Protein AF-A0A960HGP4-F1 (afdb_monomer_lite)

Secondary structure (DSSP, 8-state):
-GGG-SHHHHHHHHHHHHHHHHHHHHHHH-TTS-HHHHHHHHHHHHHHHHHHHHHHHHHHTTGGGSTTHHHHHHHHHHHHHHHHHHHHHHHHHS--S--HHHHHHHHHHHHHHHHHHHHHHHHHHHHHSPP--------------

Structure (mmCIF, N/CA/C/O backbone):
data_AF-A0A960HGP4-F1
#
_entry.id   AF-A0A960HGP4-F1
#
loop_
_atom_site.group_PDB
_atom_site.id
_atom_site.type_symbol
_atom_site.label_atom_id
_atom_site.label_alt_id
_atom_site.label_comp_id
_atom_site.label_asym_id
_atom_site.label_entity_id
_atom_site.label_seq_id
_atom_site.pdbx_PDB_ins_code
_atom_site.Cartn_x
_atom_site.Cartn_y
_atom_site.Cartn_z
_atom_site.occupancy
_atom_site.B_iso_or_equiv
_atom_site.auth_seq_id
_atom_site.auth_comp_id
_atom_site.auth_asym_id
_atom_site.auth_atom_id
_atom_site.pdbx_PDB_model_num
ATOM 1 N N . MET A 1 1 ? -23.590 5.450 7.643 1.00 54.31 1 MET A N 1
ATOM 2 C CA . MET A 1 1 ? -22.120 5.448 7.424 1.00 54.31 1 MET A CA 1
ATOM 3 C C . MET A 1 1 ? -21.304 4.920 8.625 1.00 54.31 1 MET A C 1
ATOM 5 O O . MET A 1 1 ? -20.115 5.193 8.715 1.00 54.31 1 MET A O 1
ATOM 9 N N . HIS A 1 2 ? -21.877 4.109 9.531 1.00 66.00 2 HIS A N 1
ATOM 10 C CA . HIS A 1 2 ? -21.151 3.626 10.723 1.00 66.00 2 HIS A CA 1
ATOM 11 C C . HIS A 1 2 ? -20.202 2.440 10.465 1.00 66.00 2 HIS A C 1
ATOM 13 O O . HIS A 1 2 ? -19.249 2.267 11.213 1.00 66.00 2 HIS A O 1
ATOM 19 N N . ARG A 1 3 ? -20.411 1.668 9.387 1.00 73.81 3 ARG A N 1
ATOM 20 C CA . ARG A 1 3 ? -19.679 0.413 9.105 1.00 73.81 3 ARG A CA 1
ATOM 21 C C . ARG A 1 3 ? -18.246 0.583 8.582 1.00 73.81 3 ARG A C 1
ATOM 23 O O . ARG A 1 3 ? -17.495 -0.373 8.564 1.00 73.81 3 ARG A O 1
ATOM 30 N N . LEU A 1 4 ? -17.860 1.779 8.137 1.00 77.25 4 LEU A N 1
ATOM 31 C CA . LEU A 1 4 ? -16.494 2.061 7.662 1.00 77.25 4 LEU A CA 1
ATOM 32 C C . LEU A 1 4 ? -15.621 2.708 8.741 1.00 77.25 4 LEU A C 1
ATOM 34 O O . LEU A 1 4 ? -14.517 3.171 8.462 1.00 77.25 4 LEU A O 1
ATOM 38 N N . ARG A 1 5 ? -16.121 2.795 9.977 1.00 84.44 5 ARG A N 1
ATOM 39 C CA . ARG A 1 5 ? -15.319 3.278 11.094 1.00 84.44 5 ARG A CA 1
ATOM 40 C C . ARG A 1 5 ? -14.432 2.139 11.598 1.00 84.44 5 ARG A C 1
ATOM 42 O O . ARG A 1 5 ? -14.948 1.041 11.776 1.00 84.44 5 ARG A O 1
ATOM 49 N N . PRO A 1 6 ? -13.146 2.402 11.875 1.00 89.06 6 PRO A N 1
ATOM 50 C CA . PRO A 1 6 ? -12.416 3.674 11.720 1.00 89.06 6 PRO A CA 1
ATOM 51 C C . PRO A 1 6 ? -12.050 4.061 10.271 1.00 89.06 6 PRO A C 1
ATOM 53 O O . PRO A 1 6 ? -11.449 3.287 9.527 1.00 89.06 6 PRO A O 1
ATOM 56 N N . LEU A 1 7 ? -12.298 5.329 9.915 1.00 93.19 7 LEU A N 1
ATOM 57 C CA . LEU A 1 7 ? -11.992 5.868 8.581 1.00 93.19 7 LEU A CA 1
ATOM 58 C C . LEU A 1 7 ? -10.508 5.755 8.180 1.00 93.19 7 LEU A C 1
ATOM 60 O O . LEU A 1 7 ? -10.266 5.418 7.025 1.00 93.19 7 LEU A O 1
ATOM 64 N N . PRO A 1 8 ? -9.513 5.958 9.074 1.00 95.38 8 PRO A N 1
ATOM 65 C CA . PRO A 1 8 ? -8.109 5.763 8.711 1.00 95.38 8 PRO A CA 1
ATOM 66 C C . PRO A 1 8 ? -7.791 4.353 8.201 1.00 95.38 8 PRO A C 1
ATOM 68 O O . PRO A 1 8 ? -7.046 4.208 7.238 1.00 95.38 8 PRO A O 1
ATOM 71 N N . VAL A 1 9 ? -8.380 3.312 8.803 1.00 95.00 9 VAL A N 1
ATOM 72 C CA . VAL A 1 9 ? -8.144 1.918 8.388 1.00 95.00 9 VAL A CA 1
ATOM 73 C C . VAL A 1 9 ? -8.897 1.601 7.101 1.00 95.00 9 VAL A C 1
ATOM 75 O O . VAL A 1 9 ? -8.343 0.940 6.224 1.00 95.00 9 VAL A O 1
ATOM 78 N N . ALA A 1 10 ? -10.127 2.104 6.955 1.00 95.94 10 ALA A N 1
ATOM 79 C CA . ALA A 1 10 ? -10.893 1.956 5.720 1.00 95.94 10 ALA A CA 1
ATOM 80 C C . ALA A 1 10 ? -10.180 2.624 4.534 1.00 95.94 10 ALA A C 1
ATOM 82 O O . ALA A 1 10 ? -10.004 1.990 3.496 1.00 95.94 10 ALA A O 1
ATOM 83 N N . ALA A 1 11 ? -9.717 3.866 4.705 1.00 96.44 11 ALA A N 1
ATOM 84 C CA . ALA A 1 11 ? -8.985 4.609 3.682 1.00 96.44 11 ALA A CA 1
ATOM 85 C C . ALA A 1 11 ? -7.662 3.928 3.328 1.00 96.44 11 ALA A C 1
ATOM 87 O O . ALA A 1 11 ? -7.369 3.751 2.150 1.00 96.44 11 ALA A O 1
ATOM 88 N N . PHE A 1 12 ? -6.898 3.489 4.333 1.00 97.69 12 PHE A N 1
ATOM 89 C CA . PHE A 1 12 ? -5.659 2.751 4.109 1.00 97.69 12 PHE A CA 1
ATOM 90 C C . PHE A 1 12 ? -5.905 1.455 3.324 1.00 97.69 12 PHE A C 1
ATOM 92 O O . PHE A 1 12 ? -5.255 1.229 2.309 1.00 97.69 12 PHE A O 1
ATOM 99 N N . SER A 1 13 ? -6.904 0.661 3.720 1.00 97.12 13 SER A N 1
ATOM 100 C CA . SER A 1 13 ? -7.243 -0.596 3.038 1.00 97.12 13 SER A CA 1
ATOM 101 C C . SER A 1 13 ? -7.722 -0.359 1.601 1.00 97.12 13 SER A C 1
ATOM 103 O O . SER A 1 13 ? -7.269 -1.033 0.678 1.00 97.12 13 SER A O 1
ATOM 105 N N . ALA A 1 14 ? -8.603 0.621 1.384 1.00 96.38 14 ALA A N 1
ATOM 106 C CA . ALA A 1 14 ? -9.110 0.959 0.054 1.00 96.38 14 ALA A CA 1
ATOM 107 C C . ALA A 1 14 ? -8.000 1.478 -0.872 1.00 96.38 14 ALA A C 1
ATOM 109 O O . ALA A 1 14 ? -7.911 1.054 -2.023 1.00 96.38 14 ALA A O 1
ATOM 110 N N . LEU A 1 15 ? -7.122 2.343 -0.355 1.00 96.88 15 LEU A N 1
ATOM 111 C CA . LEU A 1 15 ? -5.957 2.842 -1.080 1.00 96.88 15 LEU A CA 1
ATOM 112 C C . LEU A 1 15 ? -5.018 1.698 -1.474 1.00 96.88 15 LEU A C 1
ATOM 114 O O . LEU A 1 15 ? -4.580 1.639 -2.622 1.00 96.88 15 LEU A O 1
ATOM 118 N N . THR A 1 16 ? -4.726 0.775 -0.552 1.00 96.75 16 THR A N 1
ATOM 119 C CA . THR A 1 16 ? -3.921 -0.407 -0.874 1.00 96.75 16 THR A CA 1
ATOM 120 C C . THR A 1 16 ? -4.572 -1.205 -1.998 1.00 96.75 16 THR A C 1
ATOM 122 O O . THR A 1 16 ? -3.901 -1.509 -2.980 1.00 96.75 16 THR A O 1
ATOM 125 N N . LEU A 1 17 ? -5.864 -1.525 -1.898 1.00 96.38 17 LEU A N 1
ATOM 126 C CA . LEU A 1 17 ? -6.545 -2.296 -2.941 1.00 96.38 17 LEU A CA 1
ATOM 127 C C . LEU A 1 17 ? -6.461 -1.597 -4.301 1.00 96.38 17 LEU A C 1
ATOM 129 O O . LEU A 1 17 ? -6.119 -2.245 -5.285 1.00 96.38 17 LEU A O 1
ATOM 133 N N . LEU A 1 18 ? -6.675 -0.280 -4.349 1.00 94.69 18 LEU A N 1
ATOM 134 C CA . LEU A 1 18 ? -6.560 0.502 -5.580 1.00 94.69 18 LEU A CA 1
ATOM 135 C C . LEU A 1 18 ? -5.157 0.397 -6.206 1.00 94.69 18 LEU A C 1
ATOM 137 O O . LEU A 1 18 ? -5.033 0.079 -7.388 1.00 94.69 18 LEU A O 1
ATOM 141 N N . ILE A 1 19 ? -4.103 0.632 -5.417 1.00 93.50 19 ILE A N 1
ATOM 142 C CA . ILE A 1 19 ? -2.711 0.612 -5.898 1.00 93.50 19 ILE A CA 1
ATOM 143 C C . ILE A 1 19 ? -2.320 -0.789 -6.374 1.00 93.50 19 ILE A C 1
ATOM 145 O O . ILE A 1 19 ? -1.756 -0.964 -7.457 1.00 93.50 19 ILE A O 1
ATOM 149 N N . TRP A 1 20 ? -2.601 -1.797 -5.554 1.00 92.19 20 TRP A N 1
ATOM 150 C CA . TRP A 1 20 ? -2.043 -3.127 -5.743 1.00 92.19 20 TRP A CA 1
ATOM 151 C C . TRP A 1 20 ? -2.839 -3.968 -6.741 1.00 92.19 20 TRP A C 1
ATOM 153 O O . TRP A 1 20 ? -2.219 -4.714 -7.493 1.00 92.19 20 TRP A O 1
ATOM 163 N N . VAL A 1 21 ? -4.162 -3.800 -6.854 1.00 89.94 21 VAL A N 1
ATOM 164 C CA . VAL A 1 21 ? -4.943 -4.447 -7.929 1.00 89.94 21 VAL A CA 1
ATOM 165 C C . VAL A 1 21 ? -4.525 -3.910 -9.297 1.00 89.94 21 VAL A C 1
ATOM 167 O O . VAL A 1 21 ? -4.294 -4.697 -10.215 1.00 89.94 21 VAL A O 1
ATOM 170 N N . ASN A 1 22 ? -4.321 -2.594 -9.420 1.00 90.12 22 ASN A N 1
ATOM 171 C CA . ASN A 1 22 ? -3.762 -2.012 -10.640 1.00 90.12 22 ASN A CA 1
ATOM 172 C C . ASN A 1 22 ? -2.362 -2.579 -10.947 1.00 90.12 22 ASN A C 1
ATOM 174 O O . ASN A 1 22 ? -2.020 -2.821 -12.102 1.00 90.12 22 ASN A O 1
ATOM 178 N N . ARG A 1 23 ? -1.556 -2.866 -9.915 1.00 87.88 23 ARG A N 1
ATOM 179 C CA . ARG A 1 23 ? -0.240 -3.493 -10.095 1.00 87.88 23 ARG A CA 1
ATOM 180 C C . ARG A 1 23 ? -0.321 -4.948 -10.563 1.00 87.88 23 ARG A C 1
ATOM 182 O O . ARG A 1 23 ? 0.519 -5.330 -11.373 1.00 87.88 23 ARG A O 1
ATOM 189 N N . ILE A 1 24 ? -1.305 -5.733 -10.102 1.00 87.44 24 ILE A N 1
ATOM 190 C CA . ILE A 1 24 ? -1.565 -7.084 -10.642 1.00 87.44 24 ILE A CA 1
ATOM 191 C C 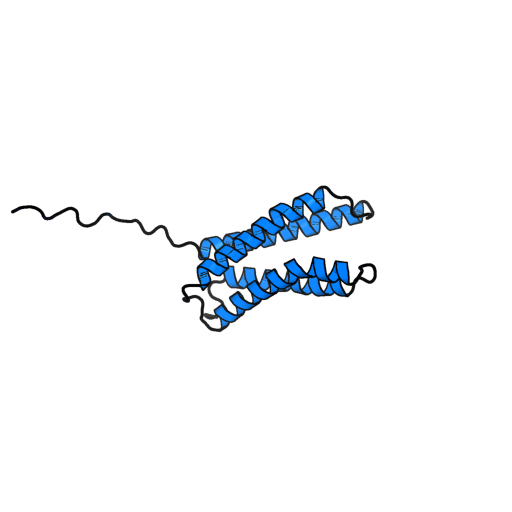. ILE A 1 24 ? -1.812 -6.975 -12.139 1.00 87.44 24 ILE A C 1
ATOM 193 O O . ILE A 1 24 ? -1.149 -7.660 -12.911 1.00 87.44 24 ILE A O 1
ATOM 197 N N . TRP A 1 25 ? -2.727 -6.089 -12.539 1.00 87.00 25 TRP A N 1
ATOM 198 C CA . TRP A 1 25 ? -3.054 -5.892 -13.946 1.00 87.00 25 TRP A CA 1
ATOM 199 C C . TRP A 1 25 ? -1.797 -5.598 -14.769 1.00 87.00 25 TRP A C 1
ATOM 201 O O . TRP A 1 25 ? -1.468 -6.370 -15.663 1.00 87.00 25 TRP A O 1
ATOM 211 N N . LEU A 1 26 ? -1.027 -4.575 -14.382 1.00 86.06 26 LEU A N 1
ATOM 212 C CA . LEU A 1 26 ? 0.193 -4.178 -15.092 1.00 86.06 26 LEU A CA 1
ATOM 213 C C . LEU A 1 26 ? 1.243 -5.297 -15.173 1.00 86.06 26 LEU A C 1
ATOM 215 O O . LEU A 1 26 ? 1.834 -5.503 -16.230 1.00 86.06 26 LEU A O 1
ATOM 219 N N . ALA A 1 27 ? 1.470 -6.035 -14.082 1.00 85.00 27 ALA A N 1
ATOM 220 C CA . ALA A 1 27 ? 2.435 -7.136 -14.069 1.00 85.00 27 ALA A CA 1
ATOM 221 C C . ALA A 1 27 ? 2.008 -8.285 -14.994 1.00 85.00 27 ALA A C 1
ATOM 223 O O . ALA A 1 27 ? 2.842 -8.928 -15.630 1.00 85.00 27 ALA A O 1
ATOM 224 N N . TRP A 1 28 ? 0.706 -8.554 -15.090 1.00 88.19 28 TRP A N 1
ATOM 225 C CA . TRP A 1 28 ? 0.196 -9.662 -15.889 1.00 88.19 28 TRP A CA 1
ATOM 226 C C . TRP A 1 28 ? 0.003 -9.301 -17.362 1.00 88.19 28 TRP A C 1
ATOM 228 O O . TRP A 1 28 ? 0.209 -10.179 -18.199 1.00 88.19 28 TRP A O 1
ATOM 238 N N . THR A 1 29 ? -0.248 -8.034 -17.697 1.00 88.88 29 THR A N 1
ATOM 239 C CA . THR A 1 29 ? -0.341 -7.561 -19.089 1.00 88.88 29 THR A CA 1
ATOM 240 C C . THR A 1 29 ? 1.001 -7.227 -19.739 1.00 88.88 29 THR A C 1
ATOM 242 O O . THR A 1 29 ? 1.037 -7.033 -20.948 1.00 88.88 29 THR A O 1
ATOM 245 N N . ASN A 1 30 ? 2.099 -7.151 -18.979 1.00 84.56 30 ASN A N 1
ATOM 246 C CA . ASN A 1 30 ? 3.425 -6.911 -19.553 1.00 84.56 30 ASN A CA 1
ATOM 247 C C . ASN A 1 30 ? 3.906 -8.127 -20.367 1.00 84.56 30 ASN A C 1
ATOM 249 O O . ASN A 1 30 ? 4.050 -9.212 -19.808 1.00 84.56 30 ASN A O 1
ATOM 253 N N . ALA A 1 31 ? 4.144 -7.976 -21.668 1.00 86.62 31 ALA A N 1
ATOM 254 C CA . ALA A 1 31 ? 4.552 -9.092 -22.523 1.00 86.62 31 ALA A CA 1
ATOM 255 C C . ALA A 1 31 ? 6.017 -9.516 -22.310 1.00 86.62 31 ALA A C 1
ATOM 257 O O . ALA A 1 31 ? 6.362 -10.657 -22.610 1.00 86.62 31 ALA A O 1
ATOM 258 N N . ASP A 1 32 ? 6.844 -8.629 -21.754 1.00 88.12 32 ASP A N 1
ATOM 259 C CA . ASP A 1 32 ? 8.297 -8.819 -21.679 1.00 88.12 32 ASP A CA 1
ATOM 260 C C . ASP A 1 32 ? 8.736 -9.702 -20.499 1.00 88.12 32 ASP A C 1
ATOM 262 O O . ASP A 1 32 ? 9.842 -10.243 -20.483 1.00 88.12 32 ASP A O 1
ATOM 266 N N . ASP A 1 33 ? 7.862 -9.887 -19.506 1.00 86.62 33 ASP A N 1
ATOM 267 C CA . ASP A 1 33 ? 8.177 -10.660 -18.308 1.00 86.62 33 ASP A CA 1
ATOM 268 C C . ASP A 1 33 ? 7.921 -12.154 -18.507 1.00 86.62 33 ASP A C 1
ATOM 270 O O . ASP A 1 33 ? 6.831 -12.586 -18.902 1.00 86.62 33 ASP A O 1
ATOM 274 N N . THR A 1 34 ? 8.879 -12.978 -18.088 1.00 91.62 34 THR A N 1
ATOM 275 C CA . THR A 1 34 ? 8.653 -14.423 -17.967 1.00 91.62 34 THR A CA 1
ATOM 276 C C . THR A 1 34 ? 7.582 -14.723 -16.912 1.00 91.62 34 THR A C 1
ATOM 278 O O . THR A 1 34 ? 7.404 -13.991 -15.934 1.00 91.62 34 THR A O 1
ATOM 281 N N . VAL A 1 35 ? 6.904 -15.868 -17.040 1.00 90.81 35 VAL A N 1
ATOM 282 C CA . VAL A 1 35 ? 5.926 -16.333 -16.036 1.00 90.81 35 VAL A CA 1
ATOM 283 C C . VAL A 1 35 ? 6.550 -16.411 -14.637 1.00 90.81 35 VAL A C 1
ATOM 285 O O . VAL A 1 35 ? 5.918 -16.023 -13.656 1.00 90.81 35 VAL A O 1
ATOM 288 N N . ALA A 1 36 ? 7.809 -16.848 -14.536 1.00 88.81 36 ALA A N 1
ATOM 289 C CA . ALA A 1 36 ? 8.525 -16.916 -13.266 1.00 88.81 36 ALA A CA 1
ATOM 290 C C . ALA A 1 36 ? 8.686 -15.530 -12.615 1.00 88.81 36 ALA A C 1
ATOM 292 O O . ALA A 1 36 ? 8.396 -15.374 -11.428 1.00 88.81 36 ALA A O 1
ATOM 293 N N . GLN A 1 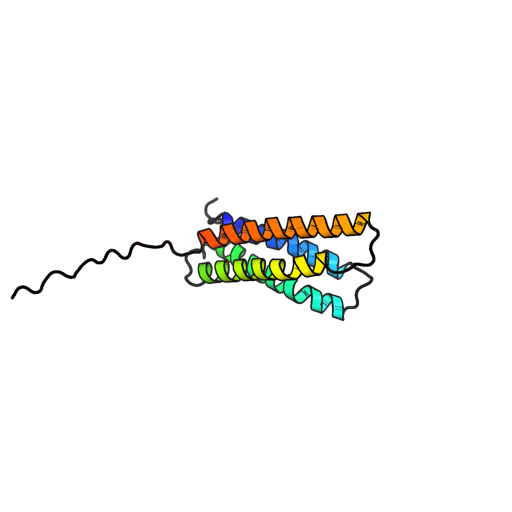37 ? 9.079 -14.508 -13.385 1.00 87.56 37 GLN A N 1
ATOM 294 C CA . GLN A 1 37 ? 9.179 -13.129 -12.891 1.00 87.56 37 GLN A CA 1
ATOM 295 C C . GLN A 1 37 ? 7.818 -12.591 -12.444 1.00 87.56 37 GLN A C 1
ATOM 297 O O . GLN A 1 37 ? 7.710 -12.058 -11.338 1.00 87.56 37 GLN A O 1
ATOM 302 N N . LYS A 1 38 ? 6.762 -12.815 -13.237 1.00 89.31 38 LYS A N 1
ATOM 303 C CA . LYS A 1 38 ? 5.388 -12.423 -12.878 1.00 89.31 38 LYS A CA 1
ATOM 304 C C . LYS A 1 38 ? 4.956 -13.020 -11.541 1.00 89.31 38 LYS A C 1
ATOM 306 O O . LYS A 1 38 ? 4.388 -12.310 -10.708 1.00 89.31 38 LYS A O 1
ATOM 311 N N . VAL A 1 39 ? 5.249 -14.302 -11.307 1.00 89.75 39 VAL A N 1
ATOM 312 C CA . VAL A 1 39 ? 4.941 -14.983 -10.040 1.00 89.75 39 VAL A CA 1
ATOM 313 C C . VAL A 1 39 ? 5.707 -14.347 -8.883 1.00 89.75 39 VAL A C 1
ATOM 315 O O . VAL A 1 39 ? 5.084 -13.949 -7.899 1.00 89.75 39 VAL A O 1
ATOM 318 N N . VAL A 1 40 ? 7.027 -14.184 -9.008 1.00 88.88 40 VAL A N 1
ATOM 319 C CA . VAL A 1 40 ? 7.866 -13.591 -7.950 1.00 88.88 40 VAL A CA 1
ATOM 320 C C . VAL A 1 40 ? 7.395 -12.179 -7.600 1.00 88.88 40 VAL A C 1
ATOM 322 O O . VAL A 1 40 ? 7.260 -11.839 -6.423 1.00 88.88 40 VAL A O 1
ATOM 325 N N . TRP A 1 41 ? 7.083 -11.361 -8.604 1.00 84.19 41 TRP A N 1
ATOM 326 C CA . TRP A 1 41 ? 6.616 -9.992 -8.388 1.00 84.19 41 TRP A CA 1
ATOM 327 C C . TRP A 1 41 ? 5.199 -9.930 -7.818 1.00 84.19 41 TRP A C 1
ATOM 329 O O . TRP A 1 41 ? 4.870 -8.958 -7.143 1.00 84.19 41 TRP A O 1
ATOM 339 N N . SER A 1 42 ? 4.389 -10.973 -8.022 1.00 88.62 42 SER A N 1
ATOM 340 C CA . SER A 1 42 ? 3.031 -11.072 -7.480 1.00 88.62 42 SER A CA 1
ATOM 341 C C . SER A 1 42 ? 2.988 -11.425 -5.993 1.00 88.62 42 SER A C 1
ATOM 343 O O . SER A 1 42 ? 1.994 -11.107 -5.345 1.00 88.62 42 SER A O 1
ATOM 345 N N . ILE A 1 43 ? 4.042 -12.016 -5.419 1.00 90.56 43 ILE A N 1
ATOM 346 C CA . ILE A 1 43 ? 4.076 -12.406 -3.995 1.00 90.56 43 ILE A CA 1
ATOM 347 C C . ILE A 1 43 ? 3.748 -11.230 -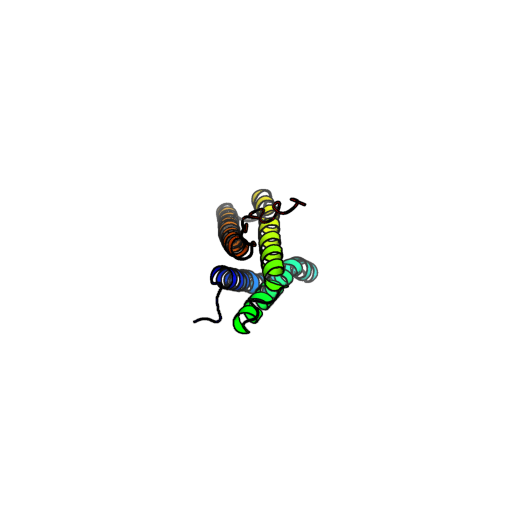3.055 1.00 90.56 43 ILE A C 1
ATOM 349 O O . ILE A 1 43 ? 2.784 -11.343 -2.291 1.00 90.56 43 ILE A O 1
ATOM 353 N N . PRO A 1 44 ? 4.473 -10.090 -3.092 1.00 88.75 44 PRO A N 1
ATOM 354 C CA . PRO A 1 44 ? 4.120 -8.953 -2.248 1.00 88.75 44 PRO A CA 1
ATOM 355 C C . PRO A 1 44 ? 2.727 -8.420 -2.595 1.00 88.75 44 PRO A C 1
ATOM 357 O O . PRO A 1 44 ? 1.954 -8.117 -1.691 1.00 88.75 44 PRO A O 1
ATOM 360 N N . ILE A 1 45 ? 2.367 -8.376 -3.884 1.00 90.25 45 ILE A N 1
ATOM 361 C CA . ILE A 1 45 ? 1.078 -7.846 -4.338 1.00 90.25 45 ILE A CA 1
ATOM 362 C C . ILE A 1 45 ? -0.090 -8.600 -3.694 1.00 90.25 45 ILE A C 1
ATOM 364 O O . ILE A 1 45 ? -0.968 -7.985 -3.087 1.00 90.25 45 ILE A O 1
ATOM 368 N N . VAL A 1 46 ? -0.077 -9.930 -3.778 1.00 92.25 46 VAL A N 1
ATOM 369 C CA . VAL A 1 46 ? -1.122 -10.787 -3.212 1.00 92.25 46 VAL A CA 1
ATOM 370 C C . VAL A 1 46 ? -1.182 -10.629 -1.695 1.00 92.25 46 VAL A C 1
ATOM 372 O O . VAL A 1 46 ? -2.276 -10.488 -1.151 1.00 92.25 46 VAL A O 1
ATOM 375 N N . ALA A 1 47 ? -0.037 -10.572 -1.008 1.00 94.19 47 ALA A N 1
ATOM 376 C CA . ALA A 1 47 ? -0.004 -10.384 0.441 1.00 94.19 47 ALA A CA 1
ATOM 377 C C . ALA A 1 47 ? -0.671 -9.063 0.875 1.00 94.19 47 ALA A C 1
ATOM 379 O O . ALA A 1 47 ? -1.509 -9.063 1.781 1.00 94.19 47 ALA A O 1
ATOM 380 N N . PHE A 1 48 ? -0.357 -7.948 0.201 1.00 94.56 48 PHE A N 1
ATOM 381 C CA . PHE A 1 48 ? -0.959 -6.643 0.499 1.00 94.56 48 PHE A CA 1
ATOM 382 C C . PHE A 1 48 ? -2.457 -6.604 0.169 1.00 94.56 48 PHE A C 1
ATOM 384 O O . PHE A 1 48 ? -3.244 -6.089 0.967 1.00 94.56 48 PHE A O 1
ATOM 391 N N . VAL A 1 49 ? -2.866 -7.184 -0.964 1.00 95.31 49 VAL A N 1
ATOM 392 C CA . VAL A 1 49 ? -4.280 -7.263 -1.366 1.00 95.31 49 VAL A CA 1
ATOM 393 C C . VAL A 1 49 ? -5.093 -8.083 -0.369 1.00 95.31 49 VAL A C 1
ATOM 395 O O . VAL A 1 49 ? -6.146 -7.625 0.073 1.00 95.31 49 VAL A O 1
ATOM 398 N N . VAL A 1 50 ? -4.607 -9.263 0.027 1.00 96.56 50 VAL A N 1
ATOM 399 C CA . VAL A 1 50 ? -5.304 -10.131 0.987 1.00 96.56 50 VAL A CA 1
ATOM 400 C C . VAL A 1 50 ? -5.453 -9.431 2.336 1.00 96.56 50 VAL A C 1
ATOM 402 O O . VAL A 1 50 ? -6.559 -9.384 2.870 1.00 96.56 50 VAL A O 1
ATOM 405 N N . ALA A 1 51 ? -4.385 -8.831 2.868 1.00 96.25 51 ALA A N 1
ATOM 406 C CA . ALA A 1 51 ? -4.447 -8.122 4.145 1.00 96.25 51 ALA A CA 1
ATOM 407 C C . ALA A 1 51 ? -5.447 -6.949 4.115 1.00 96.25 51 ALA A C 1
ATOM 409 O O . ALA A 1 51 ? -6.275 -6.816 5.021 1.00 96.25 51 ALA A O 1
ATOM 410 N N . ALA A 1 52 ? -5.425 -6.140 3.052 1.00 96.69 52 ALA A N 1
ATOM 411 C CA . ALA A 1 52 ? -6.358 -5.029 2.889 1.00 96.69 52 ALA A CA 1
ATOM 412 C C . ALA A 1 52 ? -7.811 -5.500 2.720 1.00 96.69 52 ALA A C 1
ATOM 414 O O . ALA A 1 52 ? -8.718 -4.929 3.330 1.00 96.69 52 ALA A O 1
ATOM 415 N N . ALA A 1 53 ? -8.044 -6.562 1.944 1.00 97.31 53 ALA A N 1
ATOM 416 C CA . ALA A 1 53 ? -9.370 -7.145 1.768 1.00 97.31 53 ALA A CA 1
ATOM 417 C C . ALA A 1 53 ? -9.922 -7.699 3.089 1.00 97.31 53 ALA A C 1
ATOM 419 O O . ALA A 1 53 ? -11.071 -7.423 3.432 1.00 97.31 53 ALA A O 1
ATOM 420 N N . VAL A 1 54 ? -9.102 -8.418 3.864 1.00 97.19 54 VAL A N 1
ATOM 421 C CA . VAL A 1 54 ? -9.484 -8.950 5.182 1.00 97.19 54 VAL A CA 1
ATOM 422 C C . VAL A 1 54 ? -9.896 -7.822 6.126 1.00 97.19 54 VAL A C 1
ATOM 424 O O . VAL A 1 54 ? -10.973 -7.892 6.721 1.00 97.19 54 VAL A O 1
ATOM 427 N N . LEU A 1 55 ? -9.088 -6.762 6.236 1.00 96.81 55 LEU A N 1
ATOM 428 C CA . LEU A 1 55 ? -9.406 -5.618 7.093 1.00 96.81 55 LEU A CA 1
ATOM 429 C C . LEU A 1 55 ? -10.679 -4.901 6.637 1.00 96.81 55 LEU A C 1
ATOM 431 O O . LEU A 1 55 ? -11.547 -4.614 7.463 1.00 96.81 55 LEU A O 1
ATOM 435 N N . LEU A 1 56 ? -10.835 -4.654 5.335 1.00 95.69 56 LEU A N 1
ATOM 436 C CA . LEU A 1 56 ? -12.011 -3.967 4.805 1.00 95.69 56 LEU A CA 1
ATOM 437 C C . LEU A 1 56 ? -13.294 -4.787 5.003 1.00 95.69 56 LEU A C 1
ATOM 439 O O . LEU A 1 56 ? -14.306 -4.250 5.453 1.00 95.69 56 LEU A O 1
ATOM 443 N N . VAL A 1 57 ? -13.256 -6.093 4.726 1.00 95.94 57 VAL A N 1
ATOM 444 C CA . VAL A 1 57 ? -14.396 -6.996 4.951 1.00 95.94 57 VAL A CA 1
ATOM 445 C C . VAL A 1 57 ? -14.741 -7.073 6.436 1.00 95.94 57 VAL A C 1
ATOM 447 O O . VAL A 1 57 ? -15.922 -7.040 6.786 1.00 95.94 57 VAL A O 1
ATOM 450 N N . ALA A 1 58 ? -13.742 -7.123 7.317 1.00 94.69 58 ALA A N 1
ATOM 451 C CA . ALA A 1 58 ? -13.969 -7.103 8.756 1.00 94.69 58 ALA A CA 1
ATOM 452 C C . ALA A 1 58 ? -14.662 -5.809 9.207 1.00 94.69 58 ALA A C 1
ATOM 454 O O . ALA A 1 58 ? -15.636 -5.890 9.953 1.00 94.69 58 ALA A O 1
ATOM 455 N N . LEU A 1 59 ? -14.256 -4.639 8.695 1.00 94.12 59 LEU A N 1
ATOM 456 C CA . LEU A 1 59 ? -14.953 -3.370 8.952 1.00 94.12 59 LEU A CA 1
ATOM 457 C C . LEU A 1 59 ? -16.417 -3.426 8.495 1.00 94.12 59 LEU A C 1
ATOM 459 O O . LEU A 1 59 ? -17.327 -3.164 9.281 1.00 94.12 59 LEU A O 1
ATOM 463 N N . LEU A 1 60 ? -16.663 -3.864 7.257 1.00 93.81 60 LEU A N 1
ATOM 464 C CA . LEU A 1 60 ? -18.014 -3.972 6.691 1.00 93.81 60 LEU A CA 1
ATOM 465 C C . LEU A 1 60 ? -18.933 -4.915 7.484 1.00 93.81 60 LEU A C 1
ATOM 467 O O . LEU A 1 60 ? -20.155 -4.722 7.495 1.00 93.81 60 LEU A O 1
ATOM 471 N N . ARG A 1 61 ? -18.343 -5.910 8.153 1.00 93.12 61 ARG A N 1
ATOM 472 C CA . ARG A 1 61 ? -19.022 -6.877 9.026 1.00 93.12 61 ARG A CA 1
ATOM 473 C C . ARG A 1 61 ? -19.070 -6.459 10.502 1.00 93.12 61 ARG A C 1
ATOM 475 O O . ARG A 1 61 ? -19.611 -7.210 11.303 1.00 93.12 61 ARG A O 1
ATOM 482 N N . GLY A 1 62 ? -18.547 -5.287 10.871 1.00 88.94 62 GLY A N 1
ATOM 483 C CA . GLY A 1 62 ? -18.544 -4.795 12.256 1.00 88.94 62 GLY A CA 1
ATOM 484 C C . GLY A 1 62 ? -17.505 -5.457 13.171 1.00 88.94 62 GLY A C 1
ATOM 485 O O . GLY A 1 62 ? -17.626 -5.390 14.387 1.00 88.94 62 GLY A O 1
ATOM 486 N N . GLY A 1 63 ? -16.479 -6.095 12.607 1.00 88.25 63 GLY A N 1
ATOM 487 C CA . GLY A 1 63 ? -15.425 -6.807 13.337 1.00 88.25 63 GLY A CA 1
ATOM 488 C C . GLY A 1 63 ? -14.307 -5.925 13.904 1.00 88.25 63 GLY A C 1
ATOM 489 O O . GLY A 1 63 ? -13.282 -6.465 14.311 1.00 88.25 63 GLY A O 1
ATOM 490 N N . SER A 1 64 ? -14.460 -4.594 13.928 1.00 86.75 64 SER A N 1
ATOM 491 C CA . SER A 1 64 ? -13.428 -3.665 14.430 1.00 86.75 64 SER A CA 1
ATOM 492 C C . SER A 1 64 ? -13.097 -3.859 15.912 1.00 86.75 64 SER A C 1
ATOM 494 O O . SER A 1 64 ? -11.994 -3.519 16.338 1.00 86.75 64 SER A O 1
ATOM 496 N N . GLU A 1 65 ? -14.039 -4.419 16.675 1.00 88.06 65 GLU A N 1
ATOM 497 C CA . GLU A 1 65 ? -13.900 -4.696 18.109 1.00 88.06 65 GLU A CA 1
ATOM 498 C C . GLU A 1 65 ? -13.209 -6.035 18.400 1.00 88.06 65 GLU A C 1
ATOM 500 O O . GLU A 1 65 ? -12.912 -6.348 19.552 1.00 88.06 65 GLU A O 1
ATOM 505 N N . ALA A 1 66 ? -12.936 -6.847 17.374 1.00 91.19 66 ALA A N 1
ATOM 506 C CA . ALA A 1 66 ? -12.263 -8.120 17.572 1.00 91.19 66 ALA A CA 1
ATOM 507 C C . ALA A 1 66 ? -10.820 -7.907 18.061 1.00 91.19 66 ALA A C 1
ATOM 509 O O . ALA A 1 66 ? -10.081 -7.069 17.538 1.00 91.19 66 ALA A O 1
ATOM 510 N N . SER A 1 67 ? -10.386 -8.718 19.029 1.00 92.94 67 SER A N 1
ATOM 511 C CA . SER A 1 67 ? -9.061 -8.603 19.661 1.00 92.94 67 SER A CA 1
ATOM 512 C C . SER A 1 67 ? -7.893 -8.713 18.672 1.00 92.94 67 SER A C 1
ATOM 514 O O . SER A 1 67 ? -6.846 -8.104 18.883 1.00 92.94 67 SER A O 1
ATOM 516 N N . TRP A 1 68 ? -8.078 -9.439 17.566 1.00 94.75 68 TRP A N 1
ATOM 517 C CA . TRP A 1 68 ? -7.080 -9.606 16.505 1.00 94.75 68 TRP A CA 1
ATOM 518 C C . TRP A 1 68 ? -7.003 -8.420 15.532 1.00 94.75 68 TRP A C 1
ATOM 520 O O . TRP A 1 68 ? -5.998 -8.266 14.836 1.00 94.75 68 TRP A O 1
ATOM 530 N N . PHE A 1 69 ? -8.029 -7.563 15.479 1.00 94.88 69 PHE A N 1
ATOM 531 C CA . PHE A 1 69 ? -8.155 -6.533 14.446 1.00 94.88 69 PHE A CA 1
ATOM 532 C C . PHE A 1 69 ? -7.061 -5.466 14.563 1.00 94.88 69 PHE A C 1
ATOM 534 O O . PHE A 1 69 ? -6.352 -5.179 13.599 1.00 94.88 69 PHE A O 1
ATOM 541 N N . ARG A 1 70 ? -6.866 -4.901 15.761 1.00 95.62 70 ARG A N 1
ATOM 542 C CA . ARG A 1 70 ? -5.842 -3.867 15.994 1.00 95.62 70 ARG A CA 1
ATOM 543 C C . ARG A 1 70 ? -4.411 -4.384 15.783 1.00 95.62 70 ARG A C 1
ATOM 545 O O . ARG A 1 70 ? -3.665 -3.702 15.078 1.00 95.62 70 ARG A O 1
ATOM 552 N N . PRO A 1 71 ? -4.011 -5.562 16.311 1.00 96.88 71 PRO A N 1
ATOM 553 C CA . PRO A 1 71 ? -2.725 -6.168 15.973 1.00 96.88 71 PRO A CA 1
ATOM 554 C C . PRO A 1 71 ? -2.517 -6.332 14.467 1.00 96.88 71 PRO A C 1
ATOM 556 O O . PRO A 1 71 ? -1.442 -5.998 13.972 1.00 96.88 71 PRO A O 1
ATOM 559 N N . LEU A 1 72 ? -3.542 -6.770 13.725 1.00 96.69 72 LEU A N 1
ATOM 560 C CA . LEU A 1 72 ? -3.439 -6.920 12.274 1.00 96.69 72 LEU A CA 1
ATOM 561 C C . LEU A 1 72 ? -3.231 -5.574 11.567 1.00 96.69 72 LEU A C 1
ATOM 563 O O . LEU A 1 72 ? -2.369 -5.479 10.697 1.00 96.69 72 LEU A O 1
ATOM 567 N N . VAL A 1 73 ? -3.950 -4.517 11.965 1.00 97.69 73 VAL A N 1
ATOM 568 C CA . VAL A 1 73 ? -3.736 -3.159 11.427 1.00 97.69 73 VAL A CA 1
ATOM 569 C C . VAL A 1 73 ? -2.301 -2.688 11.673 1.00 97.69 73 VAL A C 1
ATOM 571 O O . VAL A 1 73 ? -1.675 -2.134 10.770 1.00 97.69 73 VAL A O 1
ATOM 574 N N . LEU A 1 74 ? -1.758 -2.923 12.872 1.00 98.06 74 LEU A N 1
ATOM 575 C CA . LEU A 1 74 ? -0.381 -2.550 13.209 1.00 98.06 74 LEU A CA 1
ATOM 576 C C . LEU A 1 74 ? 0.645 -3.341 12.393 1.00 98.06 74 LEU A C 1
ATOM 578 O O . LEU A 1 74 ? 1.563 -2.738 11.838 1.00 98.06 74 LEU A O 1
ATOM 582 N N . ALA A 1 75 ? 0.471 -4.660 12.285 1.00 97.94 75 ALA A N 1
ATOM 583 C CA . ALA A 1 75 ? 1.333 -5.515 11.475 1.00 97.94 75 ALA A CA 1
ATOM 584 C C . ALA A 1 75 ? 1.310 -5.082 10.004 1.00 97.94 75 ALA A C 1
ATOM 586 O O . ALA A 1 75 ? 2.356 -4.960 9.369 1.00 97.94 75 ALA A O 1
ATOM 587 N N . PHE A 1 76 ? 0.127 -4.768 9.480 1.00 98.00 76 PHE A N 1
ATOM 588 C CA . PHE A 1 76 ? -0.048 -4.350 8.098 1.00 98.00 76 PHE A CA 1
ATOM 589 C C . PHE A 1 76 ? 0.553 -2.967 7.805 1.00 98.00 76 PHE A C 1
ATOM 591 O O . PHE A 1 76 ? 1.221 -2.767 6.784 1.00 98.00 76 PHE A O 1
ATOM 598 N N . ALA A 1 77 ? 0.389 -2.020 8.730 1.00 98.31 77 ALA A N 1
ATOM 599 C CA . ALA A 1 77 ? 1.022 -0.710 8.643 1.00 98.31 77 ALA A CA 1
ATOM 600 C C . ALA A 1 77 ? 2.558 -0.811 8.712 1.00 98.31 77 ALA A C 1
ATOM 602 O O . ALA A 1 77 ? 3.260 -0.159 7.933 1.00 98.31 77 ALA A O 1
ATOM 603 N N . ALA A 1 78 ? 3.085 -1.660 9.601 1.00 98.25 78 ALA A N 1
ATOM 604 C CA . ALA A 1 78 ? 4.517 -1.927 9.707 1.00 98.25 78 ALA A CA 1
ATOM 605 C C . ALA A 1 78 ? 5.066 -2.563 8.422 1.00 98.25 78 ALA A C 1
ATOM 607 O O . ALA A 1 78 ? 6.043 -2.063 7.870 1.00 98.25 78 ALA A O 1
ATOM 608 N N . ALA A 1 79 ? 4.397 -3.592 7.893 1.00 97.50 79 ALA A N 1
ATOM 609 C CA . ALA A 1 79 ? 4.772 -4.241 6.638 1.00 97.50 79 ALA A CA 1
ATOM 610 C C . ALA A 1 79 ? 4.797 -3.254 5.461 1.00 97.50 79 ALA A C 1
ATOM 612 O O . ALA A 1 79 ? 5.746 -3.251 4.683 1.00 97.50 79 ALA A O 1
ATOM 613 N N . THR A 1 80 ? 3.803 -2.365 5.367 1.00 97.75 80 THR A N 1
ATOM 614 C CA . THR A 1 80 ? 3.764 -1.309 4.338 1.00 97.75 80 THR A CA 1
ATOM 615 C C . THR A 1 80 ? 4.943 -0.351 4.469 1.00 97.75 80 THR A C 1
ATOM 617 O O . THR A 1 80 ? 5.573 0.003 3.474 1.00 97.75 80 THR A O 1
ATOM 620 N N . THR A 1 81 ? 5.260 0.048 5.700 1.00 98.31 81 THR A N 1
ATOM 621 C CA . THR A 1 81 ? 6.372 0.962 5.977 1.00 98.31 81 THR A CA 1
ATOM 622 C C . THR A 1 81 ? 7.707 0.323 5.607 1.00 98.31 81 THR A C 1
ATOM 624 O O . THR A 1 81 ? 8.499 0.935 4.898 1.00 98.31 81 THR A O 1
ATOM 627 N N . ILE A 1 82 ? 7.929 -0.925 6.023 1.00 98.19 82 ILE A N 1
ATOM 628 C CA . ILE A 1 82 ? 9.147 -1.687 5.725 1.00 98.19 82 ILE A CA 1
ATOM 629 C C 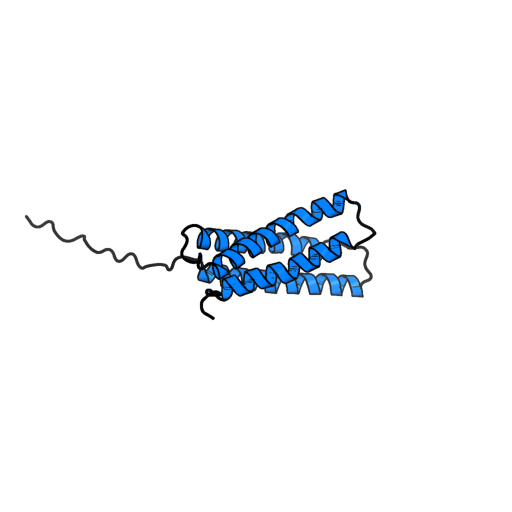. ILE A 1 82 ? 9.290 -1.912 4.218 1.00 98.19 82 ILE A C 1
ATOM 631 O O . ILE A 1 82 ? 10.361 -1.674 3.665 1.00 98.19 82 ILE A O 1
ATOM 635 N N . TYR A 1 83 ? 8.210 -2.321 3.544 1.00 96.62 83 TYR A N 1
ATOM 636 C CA . TYR A 1 83 ? 8.216 -2.530 2.099 1.00 96.62 83 TYR A CA 1
ATOM 637 C C . TYR A 1 83 ? 8.697 -1.281 1.366 1.00 96.62 83 TYR A C 1
ATOM 639 O O . TYR A 1 83 ? 9.625 -1.369 0.569 1.00 96.62 83 TYR A O 1
ATOM 647 N N . TRP A 1 84 ? 8.124 -0.113 1.665 1.00 97.62 84 TRP A N 1
ATOM 648 C CA . TRP A 1 84 ? 8.515 1.129 1.001 1.00 97.62 84 TRP A CA 1
ATOM 649 C C . TRP A 1 84 ? 9.895 1.631 1.421 1.00 97.62 84 TRP A C 1
ATOM 651 O O . TRP A 1 84 ? 10.627 2.128 0.568 1.00 97.62 84 TRP A O 1
ATOM 661 N N . ALA A 1 85 ? 10.285 1.440 2.683 1.00 97.62 85 ALA A N 1
ATOM 662 C CA . ALA A 1 85 ? 11.624 1.776 3.161 1.00 97.62 85 ALA A CA 1
ATOM 663 C C . ALA A 1 85 ? 12.726 0.988 2.433 1.00 97.62 85 ALA A C 1
ATOM 665 O O . ALA A 1 85 ? 13.823 1.506 2.266 1.00 97.62 85 ALA A O 1
ATOM 666 N N . ILE A 1 86 ? 12.437 -0.233 1.975 1.00 97.00 86 ILE A N 1
ATOM 667 C CA . ILE A 1 86 ? 13.370 -1.055 1.189 1.00 97.00 86 ILE A CA 1
ATOM 668 C C . ILE A 1 86 ? 13.216 -0.777 -0.310 1.00 97.00 86 ILE A C 1
ATOM 670 O O . ILE A 1 86 ? 14.197 -0.590 -1.029 1.00 97.00 86 ILE A O 1
ATOM 674 N N . ARG A 1 87 ? 11.975 -0.753 -0.801 1.00 94.12 87 ARG A N 1
ATOM 675 C CA . ARG A 1 87 ? 11.670 -0.678 -2.231 1.00 94.12 87 ARG A CA 1
ATOM 676 C C . ARG A 1 87 ? 12.057 0.666 -2.834 1.00 94.12 87 ARG A C 1
ATOM 678 O O . ARG A 1 87 ? 12.548 0.685 -3.959 1.00 94.12 87 ARG A O 1
ATOM 685 N N . LEU A 1 88 ? 11.832 1.767 -2.117 1.00 96.75 88 LEU A N 1
ATOM 686 C CA . LEU A 1 88 ? 12.096 3.101 -2.646 1.00 96.75 88 LEU A CA 1
ATOM 687 C C . LEU A 1 88 ? 13.600 3.346 -2.880 1.00 96.75 88 LEU A C 1
ATOM 689 O O . LEU A 1 88 ? 13.933 3.775 -3.981 1.00 96.75 88 LEU A O 1
ATOM 693 N N . PRO A 1 89 ? 14.522 3.013 -1.952 1.00 97.44 89 PRO A N 1
ATOM 694 C CA . PRO A 1 89 ? 15.956 3.073 -2.236 1.00 97.44 89 PRO A CA 1
ATOM 695 C C . PRO A 1 89 ? 16.384 2.213 -3.424 1.00 97.44 89 PRO A C 1
ATOM 697 O O . PRO A 1 89 ? 17.133 2.694 -4.263 1.00 97.44 89 PRO A O 1
ATOM 700 N N . ILE A 1 90 ? 15.876 0.980 -3.549 1.00 95.38 90 ILE A N 1
ATOM 701 C CA . ILE A 1 90 ? 16.190 0.108 -4.697 1.00 95.38 90 ILE A CA 1
ATOM 702 C C . ILE A 1 90 ? 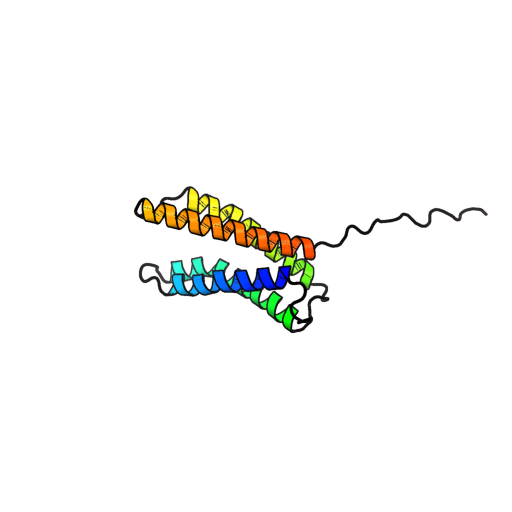15.783 0.778 -6.018 1.00 95.38 90 ILE A C 1
ATOM 704 O O . ILE A 1 90 ? 16.550 0.769 -6.972 1.00 95.38 90 ILE A O 1
ATOM 708 N N . ILE A 1 91 ? 14.601 1.400 -6.061 1.00 94.12 91 ILE A N 1
ATOM 709 C CA . ILE A 1 91 ? 14.119 2.158 -7.227 1.00 94.12 91 ILE A CA 1
ATOM 710 C C . ILE A 1 91 ? 14.989 3.385 -7.514 1.00 94.12 91 ILE A C 1
ATOM 712 O O . ILE A 1 91 ? 15.178 3.758 -8.662 1.00 94.12 91 ILE A O 1
ATOM 716 N N . TRP A 1 92 ? 15.503 4.058 -6.491 1.00 96.38 92 TRP A N 1
ATOM 717 C CA . TRP A 1 92 ? 16.321 5.247 -6.715 1.00 96.38 92 TRP A CA 1
ATOM 718 C C . TRP A 1 92 ? 17.749 4.921 -7.154 1.00 96.38 92 TRP A C 1
ATOM 720 O O . TRP A 1 92 ? 18.329 5.686 -7.923 1.00 96.38 92 TRP A O 1
ATOM 730 N N . LEU A 1 93 ? 18.297 3.805 -6.670 1.00 96.00 93 LEU A N 1
ATOM 731 C CA . LEU A 1 93 ? 19.693 3.414 -6.871 1.00 96.00 93 LEU A CA 1
ATOM 732 C C . LEU A 1 93 ? 19.926 2.564 -8.125 1.00 96.00 93 LEU A C 1
ATOM 734 O O . LEU A 1 93 ? 21.065 2.473 -8.575 1.00 96.00 93 LEU A O 1
ATOM 738 N N . ASN A 1 94 ? 18.881 1.958 -8.684 1.00 93.00 94 ASN A N 1
ATOM 739 C CA . ASN A 1 94 ? 18.992 1.146 -9.890 1.00 93.00 94 ASN A CA 1
ATOM 740 C C . ASN A 1 94 ? 18.670 1.957 -11.151 1.00 93.00 94 ASN A C 1
ATOM 742 O O . ASN A 1 94 ? 17.853 2.876 -11.119 1.00 93.00 94 ASN A O 1
ATOM 746 N N . ASP A 1 95 ? 19.302 1.571 -12.259 1.00 87.62 95 ASP A N 1
ATOM 747 C CA . ASP A 1 95 ? 18.903 1.961 -13.612 1.00 87.62 95 ASP A CA 1
ATOM 748 C C . ASP A 1 95 ? 17.856 0.962 -14.131 1.00 87.62 95 ASP A C 1
ATOM 750 O O . ASP A 1 95 ? 17.979 -0.248 -13.903 1.00 87.62 95 ASP A O 1
ATOM 754 N N . HIS A 1 96 ? 16.813 1.469 -14.788 1.00 87.19 96 HIS A N 1
ATOM 755 C CA . HIS A 1 96 ? 15.693 0.680 -15.302 1.00 87.19 96 HIS A CA 1
ATOM 756 C C . HIS A 1 96 ? 15.719 0.537 -16.830 1.00 87.19 96 HIS A C 1
ATOM 758 O O . HIS A 1 96 ? 14.786 -0.040 -17.388 1.00 87.19 96 HIS A O 1
ATOM 764 N N . GLY A 1 97 ? 16.764 1.030 -17.507 1.00 88.19 97 GLY A N 1
ATOM 765 C CA . GLY A 1 97 ? 16.878 0.978 -18.968 1.00 88.19 97 GLY A CA 1
ATOM 766 C C . GLY A 1 97 ? 15.887 1.899 -19.687 1.00 88.19 97 GLY A C 1
ATOM 767 O O . GLY A 1 97 ? 15.521 1.633 -20.830 1.00 88.19 97 GLY A O 1
ATOM 768 N N . LEU A 1 98 ? 15.429 2.949 -19.002 1.00 90.50 98 LEU A N 1
ATOM 769 C CA . LEU A 1 98 ? 14.469 3.938 -19.490 1.00 90.50 98 LEU A CA 1
ATOM 770 C C . LEU A 1 98 ? 15.186 5.176 -20.049 1.00 90.50 98 LEU A C 1
ATOM 772 O O . LEU A 1 98 ? 16.345 5.443 -19.722 1.00 90.50 98 LEU A O 1
ATOM 776 N N . THR A 1 99 ? 14.495 5.979 -20.861 1.00 95.00 99 THR A N 1
ATOM 777 C CA . THR A 1 99 ? 14.998 7.323 -21.193 1.00 95.00 99 THR A CA 1
ATOM 778 C C . THR A 1 99 ? 15.042 8.208 -19.939 1.00 95.00 99 THR A C 1
ATOM 780 O O . THR A 1 99 ? 14.365 7.940 -18.948 1.00 95.00 99 THR A O 1
ATOM 783 N N . ALA A 1 100 ? 15.816 9.299 -19.960 1.00 92.94 100 ALA A N 1
ATOM 784 C CA . ALA A 1 100 ? 15.970 10.172 -18.789 1.00 92.94 100 ALA A CA 1
ATOM 785 C C . ALA A 1 100 ? 14.632 10.737 -18.261 1.00 92.94 100 ALA A C 1
ATOM 787 O O . ALA A 1 100 ? 14.444 10.865 -17.049 1.00 92.94 100 ALA A O 1
ATOM 788 N N . GLU A 1 101 ? 13.695 11.056 -19.158 1.00 94.19 101 GLU A N 1
ATOM 789 C CA . GLU A 1 101 ? 12.367 11.572 -18.802 1.00 94.19 101 GLU A CA 1
ATOM 790 C C . GLU A 1 101 ? 11.478 10.485 -18.182 1.00 94.19 101 GLU A C 1
ATOM 792 O O . GLU A 1 101 ? 10.818 10.717 -17.164 1.00 94.19 101 GLU A O 1
ATOM 797 N N . GLU A 1 102 ? 11.502 9.279 -18.750 1.00 92.31 102 GLU A N 1
ATOM 798 C CA . GLU A 1 102 ? 10.765 8.119 -18.241 1.00 92.31 102 GLU A CA 1
ATOM 799 C C . GLU A 1 102 ? 11.301 7.655 -16.884 1.00 92.31 102 GLU A C 1
ATOM 801 O O . GLU A 1 102 ? 10.517 7.361 -15.981 1.00 92.31 102 GLU A O 1
ATOM 806 N N . GLU A 1 103 ? 12.623 7.648 -16.710 1.00 92.75 103 GLU A N 1
ATOM 807 C CA . GLU A 1 103 ? 13.294 7.300 -15.456 1.00 92.75 103 GLU A CA 1
ATOM 808 C C . GLU A 1 103 ? 12.889 8.267 -14.334 1.00 92.75 103 GLU A C 1
ATOM 810 O O . GLU A 1 103 ? 12.547 7.850 -13.219 1.00 92.75 103 GLU A O 1
ATOM 815 N N . LEU A 1 104 ? 12.862 9.572 -14.633 1.00 94.38 104 LEU A N 1
ATOM 816 C CA . LEU A 1 104 ? 12.398 10.586 -13.690 1.00 94.38 104 LEU A CA 1
ATOM 817 C C . LEU A 1 104 ? 10.915 10.387 -13.349 1.00 94.38 104 LEU A C 1
ATOM 819 O O . LEU A 1 104 ? 10.552 10.389 -12.169 1.00 94.38 104 LEU A O 1
ATOM 823 N N . GLY A 1 105 ? 10.063 10.172 -14.356 1.00 94.88 105 GLY A N 1
ATOM 824 C CA . GLY A 1 105 ? 8.640 9.892 -14.161 1.00 94.88 105 GLY A CA 1
ATOM 825 C C . GLY A 1 105 ? 8.406 8.656 -13.287 1.00 94.88 105 GLY A C 1
ATOM 826 O O . GLY A 1 105 ? 7.638 8.707 -12.321 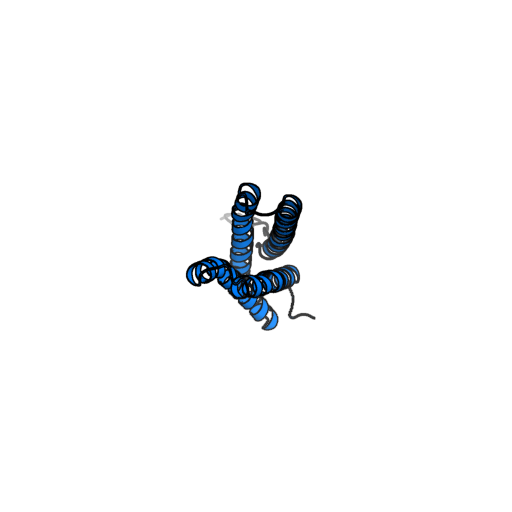1.00 94.88 105 GLY A O 1
ATOM 827 N N . PHE A 1 106 ? 9.129 7.568 -13.558 1.00 93.12 106 PHE A N 1
ATOM 828 C CA . PHE A 1 106 ? 9.093 6.332 -12.783 1.00 93.12 106 PHE A CA 1
ATOM 829 C C . PHE A 1 106 ? 9.464 6.577 -11.314 1.00 93.12 106 PHE A C 1
ATOM 831 O O . PHE A 1 106 ? 8.699 6.204 -10.414 1.00 93.12 106 PHE A O 1
ATOM 838 N N . LYS A 1 107 ? 10.585 7.257 -11.052 1.00 96.06 107 LYS A N 1
ATOM 839 C CA . LYS A 1 107 ? 11.049 7.581 -9.691 1.00 96.06 107 LYS A CA 1
ATOM 840 C C . LYS A 1 107 ? 10.069 8.481 -8.939 1.00 96.06 107 LYS A C 1
ATOM 842 O O . LYS A 1 107 ? 9.777 8.225 -7.765 1.00 96.06 107 LYS A O 1
ATOM 847 N N . LEU A 1 108 ? 9.510 9.495 -9.600 1.00 97.25 108 LEU A N 1
ATOM 848 C CA . LEU A 1 108 ? 8.534 10.407 -8.997 1.00 97.25 108 LEU A CA 1
ATOM 849 C C . LEU A 1 108 ? 7.249 9.682 -8.595 1.00 97.25 108 LEU A C 1
ATOM 851 O O . LEU A 1 108 ? 6.822 9.796 -7.443 1.00 97.25 108 LEU A O 1
ATOM 855 N N . VAL A 1 109 ? 6.669 8.886 -9.497 1.00 95.50 109 VAL A N 1
ATOM 856 C CA . VAL A 1 109 ? 5.443 8.124 -9.213 1.00 95.50 109 VAL A CA 1
ATOM 857 C C . VAL A 1 109 ? 5.646 7.201 -8.013 1.00 95.50 109 VAL A C 1
ATOM 859 O O . VAL A 1 109 ? 4.826 7.195 -7.093 1.00 95.50 109 VAL A O 1
ATOM 862 N N . HIS A 1 110 ? 6.757 6.465 -7.962 1.00 95.75 110 HIS A N 1
ATOM 863 C CA . HIS A 1 110 ? 7.025 5.553 -6.847 1.00 95.75 110 HIS A CA 1
ATOM 864 C C . HIS A 1 110 ? 7.310 6.287 -5.537 1.00 95.75 110 HIS A C 1
ATOM 866 O O . HIS A 1 110 ? 6.911 5.809 -4.476 1.00 95.75 110 HIS A O 1
ATOM 872 N N . THR A 1 111 ? 7.927 7.466 -5.596 1.00 97.81 111 THR A N 1
ATOM 873 C CA . THR A 1 111 ? 8.127 8.315 -4.415 1.00 97.81 111 THR A CA 1
ATOM 874 C C . THR A 1 111 ? 6.790 8.794 -3.851 1.00 97.81 111 THR A C 1
ATOM 876 O O . THR A 1 111 ? 6.548 8.671 -2.650 1.00 97.81 111 THR A O 1
ATOM 879 N N . VAL A 1 112 ? 5.879 9.271 -4.705 1.00 98.00 112 VAL A N 1
ATOM 880 C CA . VAL A 1 112 ? 4.532 9.690 -4.284 1.00 98.00 112 VAL A CA 1
ATOM 881 C C . VAL A 1 112 ? 3.750 8.510 -3.708 1.00 98.00 112 VAL A C 1
ATOM 883 O O . VAL A 1 112 ? 3.175 8.626 -2.624 1.00 98.00 112 VAL A O 1
ATOM 886 N N . LEU A 1 113 ? 3.770 7.354 -4.379 1.00 96.25 113 LEU A N 1
ATOM 887 C CA . LEU A 1 113 ? 3.123 6.137 -3.882 1.00 96.25 113 LEU A CA 1
ATOM 888 C C . LEU A 1 113 ? 3.664 5.722 -2.509 1.00 96.25 113 LEU A C 1
ATOM 890 O O . LEU A 1 113 ? 2.868 5.361 -1.637 1.00 96.25 113 LEU A O 1
ATOM 894 N N . ALA A 1 114 ? 4.978 5.817 -2.293 1.00 97.38 114 ALA A N 1
ATOM 895 C CA . ALA A 1 114 ? 5.601 5.538 -1.005 1.00 97.38 114 ALA A CA 1
ATOM 896 C C . ALA A 1 114 ? 5.086 6.483 0.084 1.00 97.38 114 ALA A C 1
ATOM 898 O O . ALA A 1 114 ? 4.594 6.023 1.115 1.00 97.38 114 ALA A O 1
ATOM 899 N N . VAL A 1 115 ? 5.132 7.796 -0.160 1.00 98.25 115 VAL A N 1
ATOM 900 C CA . VAL A 1 115 ? 4.701 8.816 0.808 1.00 98.25 115 VAL A CA 1
ATOM 901 C C . VAL A 1 115 ? 3.233 8.637 1.184 1.00 98.25 115 VAL A C 1
ATOM 903 O O . VAL A 1 115 ? 2.903 8.592 2.370 1.00 98.25 115 VAL A O 1
ATOM 906 N N . VAL A 1 116 ? 2.347 8.485 0.197 1.00 98.06 116 VAL A N 1
ATOM 907 C CA . VAL A 1 116 ? 0.905 8.348 0.445 1.00 98.06 116 VAL A CA 1
ATOM 908 C C . VAL A 1 116 ? 0.597 7.030 1.165 1.00 98.06 116 VAL A C 1
ATOM 910 O O . VAL A 1 116 ? -0.173 7.024 2.128 1.00 98.06 116 VAL A O 1
ATOM 913 N N . SER A 1 117 ? 1.239 5.925 0.770 1.00 97.38 117 SER A N 1
ATOM 914 C CA . SER A 1 117 ? 1.051 4.619 1.421 1.00 97.38 117 SER A CA 1
ATOM 915 C C . SER A 1 117 ? 1.527 4.626 2.874 1.00 97.38 117 SER A C 1
ATOM 917 O O . SER A 1 117 ? 0.803 4.172 3.761 1.00 97.38 117 SER A O 1
ATOM 919 N N . VAL A 1 118 ? 2.726 5.158 3.137 1.00 98.38 118 VAL A N 1
ATOM 920 C CA . VAL A 1 118 ? 3.299 5.243 4.490 1.00 98.38 118 VAL A CA 1
ATOM 921 C C . VAL A 1 118 ? 2.504 6.221 5.355 1.00 98.38 118 VAL A C 1
ATOM 923 O O . VAL A 1 118 ? 2.234 5.926 6.518 1.00 98.38 118 VAL A O 1
ATOM 926 N N . GLY A 1 119 ? 2.059 7.348 4.795 1.00 98.31 119 GLY A N 1
ATOM 927 C CA . GLY A 1 119 ? 1.188 8.299 5.486 1.00 98.31 119 GLY A CA 1
ATOM 928 C C . GLY A 1 119 ? -0.138 7.667 5.916 1.00 98.31 119 GLY A C 1
ATOM 929 O O . GLY A 1 119 ? -0.521 7.761 7.085 1.00 98.31 119 GLY A O 1
ATOM 930 N N . ALA A 1 120 ? -0.811 6.953 5.007 1.00 98.12 120 ALA A N 1
ATOM 931 C CA . ALA A 1 120 ? -2.042 6.226 5.318 1.00 98.12 120 ALA A CA 1
ATOM 932 C C . ALA A 1 120 ? -1.813 5.130 6.376 1.00 98.12 120 ALA A C 1
ATOM 934 O O . ALA A 1 120 ? -2.575 5.035 7.344 1.00 98.12 120 ALA A O 1
ATOM 935 N N . ALA A 1 121 ? -0.724 4.365 6.250 1.00 98.00 121 ALA A N 1
ATOM 936 C CA . ALA A 1 121 ? -0.321 3.357 7.229 1.00 98.00 121 ALA A CA 1
ATOM 937 C C . ALA A 1 121 ? -0.073 3.970 8.618 1.00 98.00 121 ALA A C 1
ATOM 939 O O . ALA A 1 121 ? -0.543 3.439 9.625 1.00 98.00 121 ALA A O 1
ATOM 940 N N . ALA A 1 122 ? 0.608 5.115 8.692 1.00 98.06 122 ALA A N 1
ATOM 941 C CA . ALA A 1 122 ? 0.873 5.814 9.945 1.00 98.06 122 ALA A CA 1
ATOM 942 C C . ALA A 1 122 ? -0.421 6.289 10.622 1.00 98.06 122 ALA A C 1
ATOM 944 O O . ALA A 1 122 ? -0.569 6.143 11.837 1.00 98.06 122 ALA A O 1
ATOM 945 N N . LEU A 1 123 ? -1.384 6.813 9.857 1.00 97.81 123 LEU A N 1
ATOM 946 C CA . LEU A 1 123 ? -2.694 7.207 10.386 1.00 97.81 123 LEU A CA 1
ATOM 947 C C . LEU A 1 123 ? -3.487 6.000 10.912 1.00 97.81 123 LEU A C 1
ATOM 949 O O . LEU A 1 123 ? -4.041 6.067 12.012 1.00 97.81 123 LEU A O 1
ATOM 953 N N . ALA A 1 124 ? -3.493 4.886 10.177 1.00 97.38 124 ALA A N 1
ATOM 954 C CA . ALA A 1 124 ? -4.120 3.641 10.621 1.00 97.38 124 ALA A CA 1
ATOM 955 C C . ALA A 1 124 ? -3.450 3.083 11.891 1.00 97.38 124 ALA A C 1
ATOM 957 O O . ALA A 1 124 ? -4.135 2.707 12.846 1.00 97.38 124 ALA A O 1
ATOM 958 N N . ALA A 1 125 ? -2.116 3.106 11.955 1.00 97.31 125 ALA A N 1
ATOM 959 C CA . ALA A 1 125 ? -1.358 2.666 13.122 1.00 97.31 125 ALA A CA 1
ATOM 960 C C . ALA A 1 125 ? -1.611 3.548 14.350 1.00 97.31 125 ALA A C 1
ATOM 962 O O . ALA A 1 125 ? -1.748 3.035 15.460 1.00 97.31 125 ALA A O 1
ATOM 963 N N . ARG A 1 126 ? -1.709 4.872 14.173 1.00 96.31 126 ARG A N 1
ATOM 964 C CA . ARG A 1 126 ? -2.057 5.803 15.258 1.00 96.31 126 ARG A CA 1
ATOM 965 C C . ARG A 1 126 ? -3.422 5.491 15.861 1.00 96.31 126 ARG A C 1
ATOM 967 O O . ARG A 1 126 ? -3.552 5.568 17.076 1.00 96.31 126 ARG A O 1
ATOM 974 N N . TRP A 1 127 ? -4.400 5.120 15.035 1.00 94.50 127 TRP A N 1
ATOM 975 C CA . TRP A 1 127 ? -5.706 4.673 15.520 1.00 94.50 127 TRP A CA 1
ATOM 976 C C . TRP A 1 127 ? -5.627 3.330 16.265 1.00 94.50 127 TRP A C 1
ATOM 978 O O . TRP A 1 127 ? -6.266 3.163 17.300 1.00 94.50 127 TRP A O 1
ATOM 988 N N . ALA A 1 128 ? -4.847 2.375 15.753 1.00 94.25 128 ALA A N 1
ATOM 989 C CA . ALA A 1 128 ? -4.799 1.017 16.299 1.00 94.25 128 ALA A CA 1
ATOM 990 C C . ALA A 1 128 ? -4.010 0.897 17.615 1.00 94.25 128 ALA A C 1
ATOM 992 O O . ALA A 1 128 ? -4.223 -0.055 18.371 1.00 94.25 128 ALA A O 1
ATOM 993 N N . ARG A 1 129 ? -3.100 1.837 17.903 1.00 93.94 129 ARG A N 1
ATOM 994 C CA . ARG A 1 129 ? -2.319 1.844 19.148 1.00 93.94 129 ARG A CA 1
ATOM 995 C C . ARG A 1 129 ? -3.246 1.981 20.366 1.00 93.94 129 ARG A C 1
ATOM 997 O O . ARG A 1 129 ? -4.097 2.869 20.377 1.00 93.94 129 ARG A O 1
ATOM 1004 N N . PRO A 1 130 ? -3.080 1.146 21.408 1.00 82.00 130 PRO A N 1
ATOM 1005 C CA . PRO A 1 130 ? -3.750 1.361 22.684 1.00 82.00 130 PRO A CA 1
ATOM 1006 C C . PRO A 1 130 ? -3.418 2.759 23.215 1.00 82.00 130 PRO A C 1
ATOM 1008 O O . PRO A 1 130 ? -2.259 3.183 23.159 1.00 82.00 130 PRO A O 1
ATOM 1011 N N . GLY A 1 131 ? -4.421 3.482 23.718 1.00 71.25 131 GLY A N 1
ATOM 1012 C CA . GLY A 1 131 ? -4.165 4.703 24.473 1.00 71.25 131 GLY A CA 1
ATOM 1013 C C . GLY A 1 131 ? -3.241 4.369 25.641 1.00 71.25 131 GLY A C 1
ATOM 1014 O O . GLY A 1 131 ? -3.391 3.320 26.266 1.00 71.25 131 GLY A O 1
ATOM 1015 N N . ARG A 1 132 ? -2.258 5.230 25.924 1.00 55.22 132 ARG A N 1
ATOM 1016 C CA . ARG A 1 132 ? -1.513 5.161 27.186 1.00 55.22 132 ARG A CA 1
ATOM 1017 C C . ARG A 1 132 ? -2.486 5.529 28.303 1.00 55.22 132 ARG A C 1
ATOM 1019 O O . ARG A 1 132 ? -2.526 6.682 28.724 1.00 55.22 132 ARG A O 1
ATOM 1026 N N . GLU A 1 133 ? -3.311 4.584 28.731 1.00 54.81 133 GLU A N 1
ATOM 1027 C CA . GLU A 1 133 ? -4.059 4.734 29.968 1.00 54.81 133 GLU A CA 1
ATOM 1028 C C . GLU A 1 133 ? -3.027 4.941 31.072 1.00 54.81 133 GLU A C 1
ATOM 1030 O O . GLU A 1 133 ? -2.124 4.124 31.280 1.00 54.81 133 GLU A O 1
ATOM 1035 N N . HIS A 1 134 ? -3.104 6.116 31.695 1.00 48.31 134 HIS A N 1
ATOM 1036 C CA . HIS A 1 134 ? -2.402 6.411 32.925 1.00 48.31 134 HIS A CA 1
ATOM 1037 C C . HIS A 1 134 ? -2.694 5.265 33.889 1.00 48.31 134 HIS A C 1
ATOM 1039 O O . HIS A 1 134 ? -3.810 5.127 34.385 1.00 48.31 134 HIS A O 1
ATOM 1045 N N . ARG A 1 135 ? -1.681 4.434 34.149 1.00 52.72 135 ARG A N 1
ATOM 1046 C CA . ARG A 1 135 ? -1.640 3.599 35.344 1.00 52.72 135 ARG A CA 1
ATOM 1047 C C . ARG A 1 135 ? -1.587 4.568 36.522 1.00 52.72 135 ARG A C 1
ATOM 1049 O O . ARG A 1 135 ? -0.506 4.937 36.964 1.00 52.72 135 ARG A O 1
ATOM 1056 N N . SER A 1 136 ? -2.742 5.044 36.974 1.00 55.44 136 SER A N 1
ATOM 1057 C CA . SER A 1 136 ? -2.865 5.664 38.286 1.00 55.44 136 SER A CA 1
ATOM 1058 C C . SER A 1 136 ? -2.596 4.558 39.304 1.00 55.44 136 SER A C 1
ATOM 1060 O O . SER A 1 136 ? -3.346 3.579 39.326 1.00 55.44 136 SER A O 1
ATOM 1062 N N . PRO A 1 137 ? -1.529 4.640 40.114 1.00 53.50 137 PRO A N 1
ATOM 1063 C CA . PRO A 1 137 ? -1.345 3.707 41.210 1.00 53.50 137 PRO A CA 1
ATOM 1064 C C . PRO A 1 137 ? -2.389 4.044 42.282 1.00 53.50 137 PRO A C 1
ATOM 1066 O O . PRO A 1 137 ? -2.175 4.918 43.115 1.00 53.50 137 PRO A O 1
ATOM 1069 N N . GLN A 1 138 ? -3.552 3.395 42.237 1.00 59.50 138 GLN A N 1
ATOM 1070 C CA . GLN A 1 138 ? -4.494 3.382 43.355 1.00 59.50 138 GLN A CA 1
ATOM 1071 C C . GLN A 1 138 ? -4.347 2.068 44.130 1.00 59.50 138 GLN A C 1
ATOM 1073 O O . GLN A 1 138 ? -4.345 0.991 43.542 1.00 59.50 138 GLN A O 1
ATOM 1078 N N . HIS A 1 139 ? -4.238 2.220 45.455 1.00 52.84 139 HIS A N 1
ATOM 1079 C CA . HIS A 1 139 ? -4.080 1.220 46.522 1.00 52.84 139 HIS A CA 1
ATOM 1080 C C . HIS A 1 139 ? -2.660 0.742 46.885 1.00 52.84 139 HIS A C 1
ATOM 1082 O O . HIS A 1 139 ? -2.353 -0.444 46.870 1.00 52.84 139 HIS A O 1
ATOM 1088 N N . GLN A 1 140 ? -1.838 1.664 47.397 1.00 53.84 140 GLN A N 1
ATOM 1089 C CA . GLN A 1 140 ? -1.066 1.401 48.623 1.00 53.84 140 GLN A CA 1
ATOM 1090 C C . GLN A 1 140 ? -1.660 2.267 49.734 1.00 53.84 140 GLN A C 1
ATOM 1092 O O . GLN A 1 140 ? -1.375 3.453 49.835 1.00 53.84 140 GLN A O 1
ATOM 1097 N N . GLY A 1 141 ? -2.570 1.697 50.514 1.00 60.28 141 GLY A N 1
ATOM 1098 C CA . GLY A 1 141 ? -3.256 2.417 51.579 1.00 60.28 141 GLY A CA 1
ATOM 1099 C C . GLY A 1 141 ? -4.289 1.522 52.230 1.00 60.28 141 GLY A C 1
ATOM 1100 O O . GLY A 1 141 ? -5.461 1.619 51.893 1.00 60.28 141 GLY A O 1
ATOM 1101 N N . SER A 1 142 ? -3.805 0.592 53.053 1.00 60.38 142 SER A N 1
ATOM 1102 C CA . SER A 1 142 ? -4.471 0.079 54.259 1.00 60.38 142 SER A CA 1
ATOM 1103 C C . SER A 1 142 ? -3.611 -1.032 54.860 1.00 60.38 142 SER A C 1
ATOM 1105 O O . SER A 1 142 ? -3.831 -2.215 54.628 1.00 60.38 142 SER A O 1
ATOM 1107 N N . ALA A 1 143 ? -2.603 -0.627 55.626 1.00 53.78 143 ALA A N 1
ATOM 1108 C CA . ALA A 1 143 ? -2.029 -1.448 56.683 1.00 53.78 143 ALA A CA 1
ATOM 1109 C C . ALA A 1 143 ? -1.851 -0.534 57.899 1.00 53.78 143 ALA A C 1
ATOM 1111 O O . ALA A 1 143 ? -0.766 -0.036 58.182 1.00 53.78 143 ALA A O 1
ATOM 1112 N N . VAL A 1 144 ? -2.977 -0.239 58.547 1.00 64.44 144 VAL A N 1
ATOM 1113 C CA . VAL A 1 144 ? -3.009 0.138 59.957 1.00 64.44 144 VAL A CA 1
ATOM 1114 C C . VAL A 1 144 ? -3.836 -0.944 60.631 1.00 64.44 144 VAL A C 1
ATOM 1116 O O . VAL A 1 144 ? -5.052 -1.001 60.444 1.00 64.44 144 VAL A O 1
ATOM 1119 N N . ALA A 1 145 ? -3.143 -1.826 61.336 1.00 59.94 145 ALA A N 1
ATOM 1120 C CA . ALA A 1 145 ? -3.651 -2.633 62.432 1.00 59.94 145 ALA A CA 1
ATOM 1121 C C . ALA A 1 145 ? -2.484 -2.826 63.402 1.00 59.94 145 ALA A C 1
ATOM 1123 O O . ALA A 1 145 ? -1.388 -3.182 62.908 1.00 59.94 145 ALA A O 1
#

Foldseek 3Di:
DQLCPPVLLSVLLVLLLVVLVVVLVVLVPDPPDDPVRSVVVCVVSVVSNVLSVVLNVCSNVVVCPPPVNLVSLLVSLVVLLVCLVPVLVVLVVDDPPDDPVVSVVSSVVSVVSSVVNNVSSVSSNVVSDDPPDPPPPDDPDDDDD

pLDDT: mean 89.18, std 12.51, range [48.31, 98.38]

Radius of gyration: 20.75 Å; chains: 1; bounding box: 42×28×85 Å

Sequence (145 aa):
MHRLRPLPVAAFSALTLLIWVNRIWLAWTNADDTVAQKVVWSIPIVAFVVAAAVLLVALLRGGSEASWFRPLVLAFAAATTIYWAIRLPIIWLNDHGLTAEEELGFKLVHTVLAVVSVGAAALAARWARPGREHRSPQHQGSAVA